Protein AF-0000000074525527 (afdb_homodimer)

Nearest PDB structures (foldseek):
  7egd-assembly1_m  TM=8.874E-01  e=1.072E-05  Homo sapiens
  7pfa-assembly1_g  TM=7.042E-01  e=4.459E-01  Homo sapiens
  3lel-assembly1_G  TM=6.561E-01  e=3.688E-01  Xenopus laevis
  7xvl-assembly1_X  TM=6.742E-01  e=7.882E-01  Homo sapiens
  3o62-assembly1_C  TM=6.305E-01  e=1.152E+00  Xenopus laevis

Organism: Naegleria gruberi (NCBI:txid5762)

Foldseek 3Di:
DPPPPPPCLVVQLVVCVVVPDDNDDDPVVSVVVVVVVVVVVVVLQVQLCVVDPVNHHDLVSSLVVCVPVVVVNVVSVVVVVVVVVVVVVD/DPPPPPPCLVVQLVVCVVVPDDNDDDPVVSVVVVVVVVVVVVVLQVQLCVVDPVNHHDLVSSLVVCVPVVVCNVVSVVVVVVVVVVVVVD

pLDDT: mean 79.52, std 17.51, range [26.83, 97.0]

Sequence (180 aa):
SGRKKTELAPHIRQMMYGFGDVRNPLPETVTLMEELVREYVHEIVSEALKISKKGRLNPEDLVFLIRHDSKKYLRVDELLRKYQEIKKARSGRKKTELAPHIRQMMYGFGDVRNPLPETVTLMEELVREYVHEIVSEALKISKKGRLNPEDLVFLIRHDSKKYLRVDELLRKYQEIKKAR

Secondary structure (DSSP, 8-state):
--------HHHHHHHHHHTT--SS--HHHHHHHHHHHHHHHHHHHHHHHHH-SSSS--HHHHHHHHTT-HHHHHHHHHHHHHHHHHHHH-/--------HHHHHHHHHHTT--SS--HHHHHHHHHHHHHHHHHHHHHHHHH-SSSS--HHHHHHHHTT-HHHHHHHHHHHHHHHHHHHH-

Radius of gyration: 16.92 Å; Cα contacts (8 Å, |Δi|>4): 176; chains: 2; bounding box: 40×50×32 Å

InterPro domains:
  IPR003195 Transcription initiation factor IID, subunit 13 [PF02269] (10-90)
  IPR003195 Transcription initiation factor IID, subunit 13 [PTHR11380] (3-90)
  IPR009072 Histone-fold [G3DSA:1.10.20.10] (9-51)
  IPR009072 Histone-fold [SSF47113] (11-50)

Solvent-accessible surface area (backbone atoms only — not comparable to full-atom values): 10273 Å² total; per-residue (Å²): 133,80,75,74,74,73,80,50,54,69,59,49,45,52,49,42,28,75,57,63,38,47,85,80,60,50,68,65,34,43,52,50,50,50,52,52,51,50,51,48,51,42,53,53,48,50,57,26,48,74,70,32,86,79,68,36,67,42,55,67,44,52,49,61,69,36,56,74,42,66,83,53,30,62,62,48,48,55,50,47,52,52,47,53,53,50,58,67,72,96,133,76,74,72,71,75,81,50,52,67,59,50,44,52,49,41,28,76,59,63,37,47,85,79,59,49,68,66,34,44,52,50,50,50,52,52,51,51,51,49,52,44,51,53,49,50,56,26,49,72,70,32,88,81,70,37,64,42,53,66,45,52,48,61,70,36,56,75,40,66,81,52,30,63,60,47,49,55,50,48,52,52,47,53,53,50,58,66,70,94

Structure (mmCIF, N/CA/C/O backbone):
data_AF-0000000074525527-model_v1
#
loop_
_entity.id
_entity.type
_entity.pdbx_description
1 polymer 'Transcription initiation factor TFIID subunit 13'
#
loop_
_atom_site.group_PDB
_atom_site.id
_atom_site.type_symbol
_atom_site.label_atom_id
_atom_site.label_alt_id
_atom_site.label_comp_id
_atom_site.label_asym_id
_atom_site.label_entity_id
_atom_site.label_seq_id
_atom_site.pdbx_PDB_ins_code
_atom_site.Cartn_x
_atom_site.Cartn_y
_atom_site.Cartn_z
_atom_site.occupancy
_atom_site.B_iso_or_equiv
_atom_site.auth_seq_id
_atom_site.auth_comp_id
_atom_site.auth_asym_id
_atom_site.auth_atom_id
_atom_site.pdbx_PDB_model_num
ATOM 1 N N . SER A 1 1 ? 21.672 -0.499 13.711 1 26.83 1 SER A N 1
ATOM 2 C CA . SER A 1 1 ? 20.359 -0.024 14.133 1 26.83 1 SER A CA 1
ATOM 3 C C . SER A 1 1 ? 19.25 -0.741 13.375 1 26.83 1 SER A C 1
ATOM 5 O O . SER A 1 1 ? 19.156 -0.658 12.148 1 26.83 1 SER A O 1
ATOM 7 N N . GLY A 1 2 ? 18.844 -2.033 13.758 1 31.16 2 GLY A N 1
ATOM 8 C CA . GLY A 1 2 ? 18.172 -3.115 13.055 1 31.16 2 GLY A CA 1
ATOM 9 C C . GLY A 1 2 ? 16.781 -2.752 12.594 1 31.16 2 GLY A C 1
ATOM 10 O O . GLY A 1 2 ? 15.93 -2.375 13.406 1 31.16 2 GLY A O 1
ATOM 11 N N . ARG A 1 3 ? 16.547 -2.154 11.484 1 40.53 3 ARG A N 1
ATOM 12 C CA . ARG A 1 3 ? 15.258 -1.698 10.992 1 40.53 3 ARG A CA 1
ATOM 13 C C . ARG A 1 3 ? 14.156 -2.68 11.367 1 40.53 3 ARG A C 1
ATOM 15 O O . ARG A 1 3 ? 14.242 -3.869 11.047 1 40.53 3 ARG A O 1
ATOM 22 N N . LYS A 1 4 ? 13.633 -2.586 12.523 1 45.28 4 LYS A N 1
ATOM 23 C CA . LYS A 1 4 ? 12.547 -3.439 12.984 1 45.28 4 LYS A CA 1
ATOM 24 C C . LYS A 1 4 ? 11.531 -3.691 11.875 1 45.28 4 LYS A C 1
ATOM 26 O O . LYS A 1 4 ? 10.953 -2.748 11.336 1 45.28 4 LYS A O 1
ATOM 31 N N . LYS A 1 5 ? 11.844 -4.762 11.141 1 53.22 5 LYS A N 1
ATOM 32 C CA . LYS A 1 5 ? 11.023 -5.164 10 1 53.22 5 LYS A CA 1
ATOM 33 C C . LYS A 1 5 ? 9.547 -5.207 10.375 1 53.22 5 LYS A C 1
ATOM 35 O O . LYS A 1 5 ? 9.156 -5.906 11.312 1 53.22 5 LYS A O 1
ATOM 40 N N . THR A 1 6 ? 8.844 -4.012 10.406 1 56.16 6 THR A N 1
ATOM 41 C CA . THR A 1 6 ? 7.406 -4.012 10.648 1 56.16 6 THR A CA 1
ATOM 42 C C . THR A 1 6 ? 6.75 -5.238 10.023 1 56.16 6 THR A C 1
ATOM 44 O O . THR A 1 6 ? 6.984 -5.543 8.852 1 56.16 6 THR A O 1
ATOM 47 N N . GLU A 1 7 ? 6.324 -6.164 10.844 1 76.31 7 GLU A N 1
ATOM 48 C CA . GLU A 1 7 ? 5.652 -7.395 10.438 1 76.31 7 GLU A CA 1
ATOM 49 C C . GLU A 1 7 ? 4.332 -7.094 9.734 1 76.31 7 GLU A C 1
ATOM 51 O O . GLU A 1 7 ? 3.27 -7.125 10.367 1 76.31 7 GLU A O 1
ATOM 56 N N . LEU A 1 8 ? 4.352 -6.59 8.531 1 88.19 8 LEU A N 1
ATOM 57 C CA . LEU A 1 8 ? 3.184 -6.25 7.723 1 88.19 8 LEU A CA 1
ATOM 58 C C . LEU A 1 8 ? 2.607 -7.488 7.051 1 88.19 8 LEU A C 1
ATOM 60 O O . LEU A 1 8 ? 1.43 -7.512 6.684 1 88.19 8 LEU A O 1
ATOM 64 N N . ALA A 1 9 ? 3.348 -8.547 7.125 1 91.25 9 ALA A N 1
ATOM 65 C CA . ALA A 1 9 ? 3.031 -9.727 6.32 1 91.25 9 ALA A CA 1
ATOM 66 C C . ALA A 1 9 ? 1.689 -10.328 6.73 1 91.25 9 ALA A C 1
ATOM 68 O O . ALA A 1 9 ? 0.848 -10.625 5.883 1 91.25 9 ALA A O 1
ATOM 69 N N . PRO A 1 10 ? 1.438 -10.422 8.07 1 92.5 10 PRO A N 1
ATOM 70 C CA . PRO A 1 10 ? 0.151 -11.008 8.453 1 92.5 10 PRO A CA 1
ATOM 71 C C . PRO A 1 10 ? -1.037 -10.156 8.008 1 92.5 10 PRO A C 1
ATOM 73 O O . PRO A 1 10 ? -2.078 -10.695 7.625 1 92.5 10 PRO A O 1
ATOM 76 N N . HIS A 1 11 ? -0.863 -8.906 8.078 1 92.5 11 HIS A N 1
ATOM 77 C CA . HIS A 1 11 ? -1.931 -7.992 7.691 1 92.5 11 HIS A CA 1
ATOM 78 C C . HIS A 1 11 ? -2.115 -7.965 6.176 1 92.5 11 HIS A C 1
ATOM 80 O O . HIS A 1 11 ? -3.242 -7.883 5.688 1 92.5 11 HIS A O 1
ATOM 86 N N . ILE A 1 12 ? -1.039 -8.125 5.496 1 94.56 12 ILE A N 1
ATOM 87 C CA . ILE A 1 12 ? -1.076 -8.148 4.039 1 94.56 12 ILE A CA 1
ATOM 88 C C . ILE A 1 12 ? -1.762 -9.43 3.562 1 94.56 12 ILE A C 1
ATOM 90 O O . ILE A 1 12 ? -2.613 -9.391 2.67 1 94.56 12 ILE A O 1
ATOM 94 N N . ARG A 1 13 ? -1.437 -10.508 4.195 1 95.12 13 ARG A N 1
ATOM 95 C CA . ARG A 1 13 ? -2.068 -11.781 3.867 1 95.12 13 ARG A CA 1
ATOM 96 C C . ARG A 1 13 ? -3.58 -11.703 4.035 1 95.12 13 ARG A C 1
ATOM 98 O O . ARG A 1 13 ? -4.332 -12.164 3.174 1 95.12 13 ARG A O 1
ATOM 105 N N . GLN A 1 14 ? -3.957 -11.148 5.172 1 94.94 14 GLN A N 1
ATOM 106 C CA . GLN A 1 14 ? -5.383 -11.016 5.461 1 94.94 14 GLN A CA 1
ATOM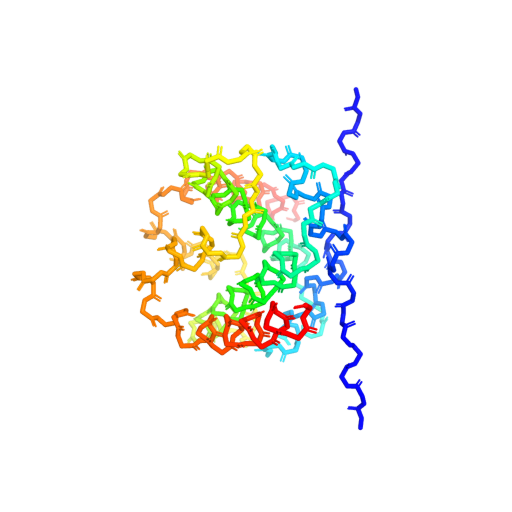 107 C C . GLN A 1 14 ? -6.07 -10.125 4.426 1 94.94 14 GLN A C 1
ATOM 109 O O . GLN A 1 14 ? -7.176 -10.43 3.979 1 94.94 14 GLN A O 1
ATOM 114 N N . MET A 1 15 ? -5.453 -9.125 4.082 1 94.38 15 MET A N 1
ATOM 115 C CA . MET A 1 15 ? -6.012 -8.203 3.094 1 94.38 15 MET A CA 1
ATOM 116 C C . MET A 1 15 ? -6.137 -8.883 1.73 1 94.38 15 MET A C 1
ATOM 118 O O . MET A 1 15 ? -7.168 -8.766 1.071 1 94.38 15 MET A O 1
ATOM 122 N N . MET A 1 16 ? -5.105 -9.562 1.345 1 96.5 16 MET A N 1
ATOM 123 C CA . MET A 1 16 ? -5.141 -10.273 0.071 1 96.5 16 MET A CA 1
ATOM 124 C C . MET A 1 16 ? -6.305 -11.258 0.029 1 96.5 16 MET A C 1
ATOM 126 O O . MET A 1 16 ? -7.051 -11.297 -0.952 1 96.5 16 MET A O 1
ATOM 130 N N . TYR A 1 17 ? -6.449 -11.977 1.095 1 97 17 TYR A N 1
ATOM 131 C CA . TYR A 1 17 ? -7.555 -12.922 1.191 1 97 17 TYR A CA 1
ATOM 132 C C . TYR A 1 17 ? -8.898 -12.211 1.079 1 97 17 TYR A C 1
ATOM 134 O O . TYR A 1 17 ? -9.789 -12.664 0.365 1 97 17 TYR A O 1
ATOM 142 N N . GLY A 1 18 ? -9.016 -11.172 1.761 1 95.88 18 GLY A N 1
ATOM 143 C CA . GLY A 1 18 ? -10.234 -10.375 1.729 1 95.88 18 GLY A CA 1
ATOM 144 C C . GLY A 1 18 ? -10.578 -9.859 0.343 1 95.88 18 GLY A C 1
ATOM 145 O O . GLY A 1 18 ? -11.75 -9.641 0.025 1 95.88 18 GLY A O 1
ATOM 146 N N . PHE A 1 19 ? -9.57 -9.75 -0.448 1 95.62 19 PHE A N 1
ATOM 147 C CA . PHE A 1 19 ? -9.781 -9.188 -1.773 1 95.62 19 PHE A CA 1
ATOM 148 C C . PHE A 1 19 ? -9.844 -10.281 -2.83 1 95.62 19 PHE A C 1
ATOM 150 O O . PHE A 1 19 ? -9.906 -9.992 -4.027 1 95.62 19 PHE A O 1
ATOM 157 N N . GLY A 1 20 ? -9.773 -11.523 -2.379 1 96.5 20 GLY A N 1
ATOM 158 C CA . GLY A 1 20 ? -10.117 -12.586 -3.307 1 96.5 20 GLY A CA 1
ATOM 159 C C . GLY A 1 20 ? -9.016 -13.617 -3.463 1 96.5 20 GLY A C 1
ATOM 160 O O . GLY A 1 20 ? -9.188 -14.617 -4.168 1 96.5 20 GLY A O 1
ATOM 161 N N . ASP A 1 21 ? -7.828 -13.359 -2.869 1 96.62 21 ASP A N 1
ATOM 162 C CA . ASP A 1 21 ? -6.781 -14.375 -2.916 1 96.62 21 ASP A CA 1
ATOM 163 C C . ASP A 1 21 ? -7.117 -15.555 -2.012 1 96.62 21 ASP A C 1
ATOM 165 O O . ASP A 1 21 ? -8.109 -15.523 -1.284 1 96.62 21 ASP A O 1
ATOM 169 N N . VAL A 1 22 ? -6.289 -16.578 -2.162 1 96.88 22 VAL A N 1
ATOM 170 C CA . VAL A 1 22 ? -6.488 -17.766 -1.336 1 96.88 22 VAL A CA 1
ATOM 171 C C . VAL A 1 22 ? -6.094 -17.469 0.107 1 96.88 22 VAL A C 1
ATOM 173 O O . VAL A 1 22 ? -5.344 -16.516 0.368 1 96.88 22 VAL A O 1
ATOM 176 N N . ARG A 1 23 ? -6.562 -18.203 0.958 1 95.12 23 ARG A N 1
ATOM 177 C CA . ARG A 1 23 ? -6.332 -18.031 2.387 1 95.12 23 ARG A CA 1
ATOM 178 C C . ARG A 1 23 ? -4.848 -18.156 2.725 1 95.12 23 ARG A C 1
ATOM 180 O O . ARG A 1 23 ? -4.332 -17.438 3.58 1 95.12 23 ARG A O 1
ATOM 187 N N . ASN A 1 24 ? -4.203 -19.156 2.098 1 94.69 24 ASN A N 1
ATOM 188 C CA . ASN A 1 24 ? -2.787 -19.422 2.33 1 94.69 24 ASN A CA 1
ATOM 189 C C . ASN A 1 24 ? -1.957 -19.156 1.076 1 94.69 24 ASN A C 1
ATOM 191 O O . ASN A 1 24 ? -1.487 -20.094 0.431 1 94.69 24 ASN A O 1
ATOM 195 N N . PRO A 1 25 ? -1.753 -17.859 0.838 1 95.69 25 PRO A N 1
ATOM 196 C CA . PRO A 1 25 ? -0.995 -17.516 -0.365 1 95.69 25 PRO A CA 1
ATOM 197 C C . PRO A 1 25 ? 0.471 -17.938 -0.282 1 95.69 25 PRO A C 1
ATOM 199 O O . PRO A 1 25 ? 0.962 -18.266 0.801 1 95.69 25 PRO A O 1
ATOM 202 N N . LEU A 1 26 ? 1.144 -17.938 -1.411 1 91.69 26 LEU A N 1
ATOM 203 C CA . LEU A 1 26 ? 2.58 -18.203 -1.441 1 91.69 26 LEU A CA 1
ATOM 204 C C . LEU A 1 26 ? 3.336 -17.156 -0.623 1 91.69 26 LEU A C 1
ATOM 206 O O . LEU A 1 26 ? 3.078 -15.961 -0.745 1 91.69 26 LEU A O 1
ATOM 210 N N . PRO A 1 27 ? 4.227 -17.672 0.25 1 91.06 27 PRO A N 1
ATOM 211 C CA . PRO A 1 27 ? 5 -16.734 1.056 1 91.06 27 PRO A CA 1
ATOM 212 C C . PRO A 1 27 ? 5.75 -15.711 0.205 1 91.06 27 PRO A C 1
ATOM 214 O O . PRO A 1 27 ? 5.859 -14.539 0.589 1 91.06 27 PRO A O 1
ATOM 217 N N . GLU A 1 28 ? 6.199 -16.141 -0.887 1 88.31 28 GLU A N 1
ATOM 218 C CA . GLU A 1 28 ? 6.938 -15.242 -1.776 1 88.31 28 GLU A CA 1
ATOM 219 C C . GLU A 1 28 ? 6.031 -14.148 -2.33 1 88.31 28 GLU A C 1
ATOM 221 O O . GLU A 1 28 ? 6.473 -13.008 -2.514 1 88.31 28 GLU A O 1
ATOM 226 N N . THR A 1 29 ? 4.77 -14.469 -2.605 1 91.44 29 THR A N 1
ATOM 227 C CA . THR A 1 29 ? 3.811 -13.492 -3.113 1 91.44 29 THR A CA 1
ATOM 228 C C . THR A 1 29 ? 3.479 -12.453 -2.049 1 91.44 29 THR A C 1
ATOM 230 O O . THR A 1 29 ? 3.393 -11.258 -2.344 1 91.44 29 THR A O 1
ATOM 233 N N . VAL A 1 30 ? 3.414 -12.914 -0.81 1 93.38 30 VAL A N 1
ATOM 234 C CA . VAL A 1 30 ? 3.123 -12.016 0.303 1 93.38 30 VAL A CA 1
ATOM 235 C C . VAL A 1 30 ? 4.293 -11.055 0.514 1 93.38 30 VAL A C 1
ATOM 237 O O . VAL A 1 30 ? 4.09 -9.852 0.717 1 93.38 30 VAL A O 1
ATOM 240 N N . THR A 1 31 ? 5.469 -11.617 0.443 1 89.81 31 THR A N 1
ATOM 241 C CA . THR A 1 31 ? 6.676 -10.812 0.604 1 89.81 31 THR A CA 1
ATOM 242 C C . THR A 1 31 ? 6.762 -9.75 -0.483 1 89.81 31 THR A C 1
ATOM 244 O O . THR A 1 31 ? 7.074 -8.586 -0.198 1 89.81 31 THR A O 1
ATOM 247 N N . LEU A 1 32 ? 6.445 -10.109 -1.654 1 89.44 32 LEU A N 1
ATOM 248 C CA . LEU A 1 32 ? 6.469 -9.164 -2.762 1 89.44 32 LEU A CA 1
ATOM 249 C C . LEU A 1 32 ? 5.406 -8.086 -2.576 1 89.44 32 LEU A C 1
ATOM 251 O O . LEU A 1 32 ? 5.672 -6.898 -2.805 1 89.44 32 LEU A O 1
ATOM 255 N N . MET A 1 33 ? 4.262 -8.516 -2.172 1 92 33 MET A N 1
ATOM 256 C CA . MET A 1 33 ? 3.188 -7.555 -1.924 1 92 33 MET A CA 1
ATOM 257 C C . MET A 1 33 ? 3.58 -6.566 -0.831 1 92 33 MET A C 1
ATOM 259 O O . MET A 1 33 ? 3.295 -5.371 -0.935 1 92 33 MET A O 1
ATOM 263 N N . GLU A 1 34 ? 4.215 -7.078 0.198 1 90.81 34 GLU A N 1
ATOM 264 C CA . GLU A 1 34 ? 4.691 -6.207 1.269 1 90.81 34 GLU A CA 1
ATOM 265 C C . GLU A 1 34 ? 5.664 -5.156 0.735 1 90.81 34 GLU A C 1
ATOM 267 O O . GLU A 1 34 ? 5.594 -3.986 1.119 1 90.81 34 GLU A O 1
ATOM 272 N N . GLU A 1 35 ? 6.547 -5.539 -0.097 1 88.69 35 GLU A N 1
ATOM 273 C CA . GLU A 1 35 ? 7.516 -4.621 -0.692 1 88.69 35 GLU A CA 1
ATOM 274 C C . GLU A 1 35 ? 6.824 -3.578 -1.562 1 88.69 35 GLU A C 1
ATOM 276 O O . GLU A 1 35 ? 7.203 -2.404 -1.555 1 88.69 35 GLU A O 1
ATOM 281 N N . LEU A 1 36 ? 5.859 -3.996 -2.305 1 89.69 36 LEU A N 1
ATOM 282 C CA . LEU A 1 36 ? 5.102 -3.074 -3.143 1 89.69 36 LEU A CA 1
ATOM 283 C C . LEU A 1 36 ? 4.387 -2.029 -2.291 1 89.69 36 LEU A C 1
ATOM 285 O O . LEU A 1 36 ? 4.387 -0.843 -2.627 1 89.69 36 LEU A O 1
ATOM 289 N N . VAL A 1 37 ? 3.83 -2.479 -1.181 1 92.19 37 VAL A N 1
ATOM 290 C CA . VAL A 1 37 ? 3.135 -1.574 -0.269 1 92.19 37 VAL A CA 1
ATOM 291 C C . VAL A 1 37 ? 4.125 -0.565 0.311 1 92.19 37 VAL A C 1
ATOM 293 O O . VAL A 1 37 ? 3.832 0.632 0.374 1 92.19 37 VAL A O 1
ATOM 296 N N . ARG A 1 38 ? 5.238 -1.047 0.692 1 91.31 38 ARG A N 1
ATOM 297 C CA . ARG A 1 38 ? 6.27 -0.175 1.249 1 91.31 38 ARG A CA 1
ATOM 298 C C . ARG A 1 38 ? 6.699 0.881 0.236 1 91.31 38 ARG A C 1
ATOM 300 O O . ARG A 1 38 ? 6.816 2.061 0.574 1 91.31 38 ARG A O 1
ATOM 307 N N . GLU A 1 39 ? 6.969 0.492 -0.91 1 88.44 39 GLU A N 1
ATOM 308 C CA . GLU A 1 39 ? 7.371 1.415 -1.966 1 88.44 39 GLU A CA 1
ATOM 309 C C . GLU A 1 39 ? 6.277 2.439 -2.254 1 88.44 39 GLU A C 1
ATOM 311 O O . GLU A 1 39 ? 6.562 3.619 -2.467 1 88.44 39 GLU A O 1
ATOM 316 N N . TYR A 1 40 ? 5.141 1.947 -2.271 1 88.12 40 TYR A N 1
ATOM 317 C CA . TYR A 1 40 ? 3.998 2.822 -2.504 1 88.12 40 TYR A CA 1
ATOM 318 C C . TYR A 1 40 ? 3.91 3.902 -1.434 1 88.12 40 TYR A C 1
ATOM 320 O O . TYR A 1 40 ? 3.781 5.09 -1.748 1 88.12 40 TYR A O 1
ATOM 328 N N . VAL A 1 41 ? 3.961 3.492 -0.162 1 92.88 41 VAL A N 1
ATOM 329 C CA . VAL A 1 41 ? 3.895 4.445 0.942 1 92.88 41 VAL A CA 1
ATOM 330 C C . VAL A 1 41 ? 5.07 5.414 0.86 1 92.88 41 VAL A C 1
ATOM 332 O O . VAL A 1 41 ? 4.906 6.617 1.063 1 92.88 41 VAL A O 1
ATOM 335 N N . HIS A 1 42 ? 6.184 4.895 0.54 1 92.56 42 HIS A N 1
ATOM 336 C CA . HIS A 1 42 ? 7.363 5.738 0.407 1 92.56 42 HIS A CA 1
ATOM 337 C C . HIS A 1 42 ? 7.16 6.805 -0.666 1 92.56 42 HIS A C 1
ATOM 339 O O . HIS A 1 42 ? 7.461 7.98 -0.445 1 92.56 42 HIS A O 1
ATOM 345 N N . GLU A 1 43 ? 6.688 6.383 -1.734 1 89.69 43 GLU A N 1
ATOM 346 C CA . GLU A 1 43 ? 6.473 7.309 -2.84 1 89.69 43 GLU A CA 1
ATOM 347 C C . GLU A 1 43 ? 5.504 8.422 -2.447 1 89.69 43 GLU A C 1
ATOM 349 O O . GLU A 1 43 ? 5.758 9.594 -2.709 1 89.69 43 GLU A O 1
ATOM 354 N N . ILE A 1 44 ? 4.406 8.047 -1.811 1 91.06 44 ILE A N 1
ATOM 355 C CA . ILE A 1 44 ? 3.391 9.023 -1.423 1 91.06 44 ILE A CA 1
ATOM 356 C C . ILE A 1 44 ? 3.971 9.984 -0.391 1 91.06 44 ILE A C 1
ATOM 358 O O . ILE A 1 44 ? 3.838 11.203 -0.528 1 91.06 44 ILE A O 1
ATOM 362 N N . VAL A 1 45 ? 4.672 9.453 0.629 1 94 45 VAL A N 1
ATOM 363 C CA . VAL A 1 45 ? 5.223 10.266 1.704 1 94 45 VAL A CA 1
ATOM 364 C C . VAL A 1 45 ? 6.27 11.227 1.139 1 94 45 VAL A C 1
ATOM 366 O O . VAL A 1 45 ? 6.238 12.43 1.426 1 94 45 VAL A O 1
ATOM 369 N N . SER A 1 46 ? 7.156 10.711 0.325 1 93 46 SER A N 1
ATOM 370 C CA . SER A 1 46 ? 8.227 11.516 -0.249 1 93 46 SER A CA 1
ATOM 371 C C . SER A 1 46 ? 7.668 12.656 -1.098 1 93 46 SER A C 1
ATOM 373 O O . SER A 1 46 ? 8.094 13.805 -0.961 1 93 46 SER A O 1
ATOM 375 N N . GLU A 1 47 ? 6.66 12.383 -1.884 1 91.31 47 GLU A N 1
ATOM 376 C CA . GLU A 1 47 ? 6.062 13.398 -2.748 1 91.31 47 GLU A CA 1
ATOM 377 C C . GLU A 1 47 ? 5.266 14.414 -1.938 1 91.31 47 GLU A C 1
ATOM 379 O O . GLU A 1 47 ? 5.281 15.609 -2.244 1 91.31 47 GLU A O 1
ATOM 384 N N . ALA A 1 48 ? 4.578 13.914 -0.937 1 92.94 48 ALA A N 1
ATOM 385 C CA . ALA A 1 48 ? 3.779 14.805 -0.099 1 92.94 48 ALA A CA 1
ATOM 386 C C . ALA A 1 48 ? 4.668 15.766 0.686 1 92.94 48 ALA A C 1
ATOM 388 O O . ALA A 1 48 ? 4.328 16.938 0.856 1 92.94 48 ALA A O 1
ATOM 389 N N . LEU A 1 49 ? 5.812 15.312 1.14 1 94.38 49 LEU A N 1
ATOM 390 C CA . LEU A 1 49 ? 6.723 16.141 1.932 1 94.38 49 LEU A CA 1
ATOM 391 C C . LEU A 1 49 ? 7.359 17.219 1.073 1 94.38 49 LEU A C 1
ATOM 393 O O . LEU A 1 49 ? 7.715 18.297 1.578 1 94.38 49 LEU A O 1
ATOM 397 N N . LYS A 1 50 ? 7.48 16.984 -0.203 1 93.62 50 LYS A N 1
ATOM 398 C CA . LYS A 1 50 ? 8.016 17.984 -1.12 1 93.62 50 LYS A CA 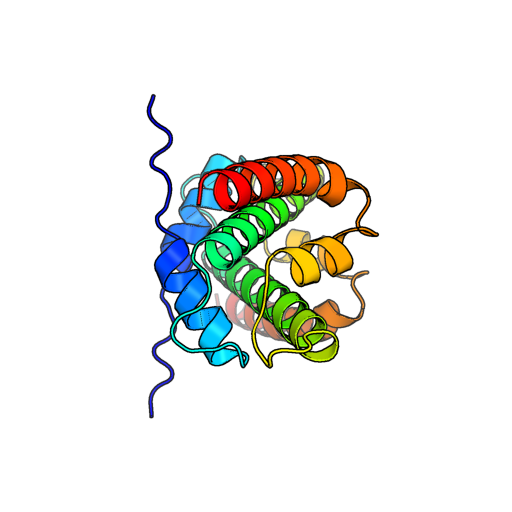1
ATOM 399 C C . LYS A 1 50 ? 7.09 19.188 -1.226 1 93.62 50 LYS A C 1
ATOM 401 O O . LYS A 1 50 ? 7.547 20.312 -1.45 1 93.62 50 LYS A O 1
ATOM 406 N N . ILE A 1 51 ? 5.84 18.953 -1.049 1 89.25 51 ILE A N 1
ATOM 407 C CA . ILE A 1 51 ? 4.875 20.016 -1.282 1 89.25 51 ILE A CA 1
ATOM 408 C C . ILE A 1 51 ? 4.406 20.594 0.053 1 89.25 51 ILE A C 1
ATOM 410 O O . ILE A 1 51 ? 3.793 21.656 0.096 1 89.25 51 ILE A O 1
ATOM 414 N N . SER A 1 52 ? 4.641 19.812 1.137 1 90.5 52 SER A N 1
ATOM 415 C CA . SER A 1 52 ? 4.164 20.234 2.449 1 90.5 52 SER A CA 1
ATOM 416 C C . SER A 1 52 ? 4.848 21.531 2.898 1 90.5 52 SER A C 1
ATOM 418 O O . SER A 1 52 ? 6.074 21.641 2.83 1 90.5 52 SER A O 1
ATOM 420 N N . LYS A 1 53 ? 4.098 22.516 3.379 1 87 53 LYS A N 1
ATOM 421 C CA . LYS A 1 53 ? 4.617 23.781 3.859 1 87 53 LYS A CA 1
ATOM 422 C C . LYS A 1 53 ? 5.008 23.703 5.332 1 87 53 LYS A C 1
ATOM 424 O O . LYS A 1 53 ? 5.867 24.453 5.797 1 87 53 LYS A O 1
ATOM 429 N N . LYS A 1 54 ? 4.504 22.797 6.086 1 88 54 LYS A N 1
ATOM 430 C CA . LYS A 1 54 ? 4.672 22.719 7.535 1 88 54 LYS A CA 1
ATOM 431 C C . LYS A 1 54 ? 5.707 21.656 7.906 1 88 54 LYS A C 1
ATOM 433 O O . LYS A 1 54 ? 5.957 21.422 9.086 1 88 54 LYS A O 1
ATOM 438 N N . GLY A 1 55 ? 6.285 20.953 6.953 1 89.06 55 GLY A N 1
ATOM 439 C CA . GLY A 1 55 ? 7.281 19.922 7.223 1 89.06 55 GLY A CA 1
ATOM 440 C C . GLY A 1 55 ? 6.68 18.609 7.672 1 89.06 55 GLY A C 1
ATOM 441 O O . GLY A 1 55 ? 7.383 17.75 8.211 1 89.06 55 GLY A O 1
ATOM 442 N N . ARG A 1 56 ? 5.328 18.609 7.637 1 93.38 56 ARG A N 1
ATOM 443 C CA . ARG A 1 56 ? 4.617 17.359 7.906 1 93.38 56 ARG A CA 1
ATOM 444 C C . ARG A 1 56 ? 3.5 17.141 6.895 1 93.38 56 ARG A C 1
ATOM 446 O O . ARG A 1 56 ? 3.029 18.094 6.262 1 93.38 56 ARG A O 1
ATOM 453 N N . LEU A 1 57 ? 3.092 15.867 6.902 1 93.19 57 LEU A N 1
ATOM 454 C CA . LEU A 1 57 ? 2.029 15.539 5.957 1 93.19 57 LEU A CA 1
ATOM 455 C C . LEU A 1 57 ? 0.677 16.016 6.473 1 93.19 57 LEU A C 1
ATOM 457 O O . LEU A 1 57 ? 0.429 16.016 7.68 1 93.19 57 LEU A O 1
ATOM 461 N N . ASN A 1 58 ? -0.054 16.484 5.543 1 89.5 58 ASN A N 1
ATOM 462 C CA . ASN A 1 58 ? -1.444 16.797 5.855 1 89.5 58 ASN A CA 1
ATOM 463 C C . ASN A 1 58 ? -2.396 16.219 4.812 1 89.5 58 ASN A C 1
ATOM 465 O O . ASN A 1 58 ? -1.977 15.859 3.711 1 89.5 58 ASN A O 1
ATOM 469 N N . PRO A 1 59 ? -3.623 16 5.199 1 87.56 59 PRO A N 1
ATOM 470 C CA . PRO A 1 59 ? -4.598 15.375 4.305 1 87.56 59 PRO A CA 1
ATOM 471 C C . PRO A 1 59 ? -4.715 16.094 2.961 1 87.56 59 PRO A C 1
ATOM 473 O O . PRO A 1 59 ? -4.875 15.438 1.923 1 87.56 59 PRO A O 1
ATOM 476 N N . GLU A 1 60 ? -4.598 17.406 3.016 1 84.19 60 GLU A N 1
ATOM 477 C CA . GLU A 1 60 ? -4.73 18.156 1.775 1 84.19 60 GLU A CA 1
ATOM 478 C C . GLU A 1 60 ? -3.611 17.812 0.795 1 84.19 60 GLU A C 1
ATOM 480 O O . GLU A 1 60 ? -3.844 17.734 -0.412 1 84.19 60 GLU A O 1
ATOM 485 N N . ASP A 1 61 ? -2.379 17.688 1.307 1 87.38 61 ASP A N 1
ATOM 486 C CA . ASP A 1 61 ? -1.245 17.297 0.473 1 87.38 61 ASP A CA 1
ATOM 487 C C . ASP A 1 61 ? -1.484 15.938 -0.182 1 87.38 61 ASP A C 1
ATOM 489 O O . ASP A 1 61 ? -1.189 15.75 -1.364 1 87.38 61 ASP A O 1
ATOM 493 N N . LEU A 1 62 ? -2.02 14.984 0.6 1 88.25 62 LEU A N 1
ATOM 494 C CA . LEU A 1 62 ? -2.275 13.633 0.109 1 88.25 62 LEU A CA 1
ATOM 495 C C . LEU A 1 62 ? -3.332 13.648 -0.99 1 88.25 62 LEU A C 1
ATOM 497 O O . LEU A 1 62 ? -3.178 12.977 -2.014 1 88.25 62 LEU A O 1
ATOM 501 N N . VAL A 1 63 ? -4.27 14.406 -0.799 1 83.25 63 VAL A N 1
ATOM 502 C CA . VAL A 1 63 ? -5.352 14.516 -1.771 1 83.25 63 VAL A CA 1
ATOM 503 C C . VAL A 1 63 ? -4.816 15.094 -3.08 1 83.25 63 VAL A C 1
ATOM 505 O O . VAL A 1 63 ? -5.156 14.609 -4.164 1 83.25 63 VAL A O 1
ATOM 508 N N . PHE A 1 64 ? -4.051 16.094 -2.916 1 83.5 64 PHE A N 1
ATOM 509 C CA . PHE A 1 64 ? -3.443 16.719 -4.082 1 83.5 64 PHE A CA 1
ATOM 510 C C . PHE A 1 64 ? -2.637 15.703 -4.887 1 83.5 64 PHE A C 1
ATOM 512 O O . PHE A 1 64 ? -2.709 15.68 -6.117 1 83.5 64 PHE A O 1
ATOM 519 N N . LEU A 1 65 ? -1.938 14.867 -4.27 1 83.56 65 LEU A N 1
ATOM 520 C CA . LEU A 1 65 ? -1.047 13.914 -4.918 1 83.56 65 LEU A CA 1
ATOM 521 C C . LEU A 1 65 ? -1.842 12.852 -5.672 1 83.56 65 LEU A C 1
ATOM 523 O O . LEU A 1 65 ? -1.38 12.328 -6.691 1 83.56 65 LEU A O 1
ATOM 527 N N . ILE A 1 66 ? -3.008 12.508 -5.211 1 81.38 66 ILE A N 1
ATOM 528 C CA . ILE A 1 66 ? -3.711 11.367 -5.793 1 81.38 66 ILE A CA 1
ATOM 529 C C . ILE A 1 66 ? -4.805 11.867 -6.734 1 81.38 66 ILE A C 1
ATOM 531 O O . ILE A 1 66 ? -5.562 11.07 -7.293 1 81.38 66 ILE A O 1
ATOM 535 N N . ARG A 1 67 ? -4.879 13.141 -6.902 1 72.69 67 ARG A N 1
ATOM 536 C CA . ARG A 1 67 ? -5.914 13.781 -7.703 1 72.69 67 ARG A CA 1
ATOM 537 C C . ARG A 1 67 ? -5.852 13.32 -9.156 1 72.69 67 ARG A C 1
ATOM 539 O O . ARG A 1 67 ? -6.859 13.336 -9.859 1 72.69 67 ARG A O 1
ATOM 546 N N . HIS A 1 68 ? -4.672 12.977 -9.461 1 64.5 68 HIS A N 1
ATOM 547 C CA . HIS A 1 68 ? -4.555 12.594 -10.859 1 64.5 68 HIS A CA 1
ATOM 548 C C . HIS A 1 68 ? -4.672 11.086 -11.039 1 64.5 68 HIS A C 1
ATOM 550 O O . HIS A 1 68 ? -4.703 10.586 -12.164 1 64.5 68 HIS A O 1
ATOM 556 N N . ASP A 1 69 ? -4.586 10.445 -9.93 1 61.16 69 ASP A N 1
ATOM 557 C CA . ASP A 1 69 ? -4.906 9.023 -10.039 1 61.16 69 ASP A CA 1
ATOM 558 C C . ASP A 1 69 ? -6.414 8.805 -10.086 1 61.16 69 ASP A C 1
ATOM 560 O O . ASP A 1 69 ? -7.09 8.906 -9.055 1 61.16 69 ASP A O 1
ATOM 564 N N . SER A 1 70 ? -7.008 8.93 -11.219 1 54.5 70 SER A N 1
ATOM 565 C CA . SER A 1 70 ? -8.445 8.945 -11.492 1 54.5 70 SER A CA 1
ATOM 566 C C . SER A 1 70 ? -9.18 7.934 -10.625 1 54.5 70 SER A C 1
ATOM 568 O O . SER A 1 70 ? -10.242 8.234 -10.07 1 54.5 70 SER A O 1
ATOM 570 N N . LYS A 1 71 ? -8.75 6.691 -10.539 1 53.19 71 LYS A N 1
ATOM 571 C CA . LYS A 1 71 ? -9.523 5.688 -9.82 1 53.19 71 LYS A CA 1
ATOM 572 C C . LYS A 1 71 ? -9.438 5.91 -8.312 1 53.19 71 LYS A C 1
ATOM 574 O O . LYS A 1 71 ? -10.422 5.715 -7.594 1 53.19 71 LYS A O 1
ATOM 579 N N . LYS A 1 72 ? -8.445 6.484 -7.918 1 57.34 72 LYS A N 1
ATOM 580 C CA . LYS A 1 72 ? -8.172 6.68 -6.496 1 57.34 72 LYS A CA 1
ATOM 581 C C . LYS A 1 72 ? -8.891 7.918 -5.965 1 57.34 72 LYS A C 1
ATOM 583 O O . LYS A 1 72 ? -9.289 7.961 -4.801 1 57.34 72 LYS A O 1
ATOM 588 N N . TYR A 1 73 ? -9.32 8.742 -6.895 1 56.94 73 TYR A N 1
ATOM 589 C CA . TYR A 1 73 ? -9.836 10.055 -6.52 1 56.94 73 TYR A CA 1
ATOM 590 C C . TYR A 1 73 ? -11.211 9.93 -5.871 1 56.94 73 TYR A C 1
ATOM 592 O O . TYR A 1 73 ? -11.508 10.617 -4.895 1 56.94 73 TYR A O 1
ATOM 600 N N . LEU A 1 74 ? -11.969 9.047 -6.371 1 56.94 74 LEU A N 1
ATOM 601 C CA . LEU A 1 74 ? -13.312 9.016 -5.805 1 56.94 74 LEU A CA 1
ATOM 602 C C . LEU A 1 74 ? -13.266 8.633 -4.328 1 56.94 74 LEU A C 1
ATOM 604 O O . LEU A 1 74 ? -13.969 9.227 -3.506 1 56.94 74 LEU A O 1
ATOM 608 N N . ARG A 1 75 ? -12.484 7.695 -4.023 1 55.31 75 ARG A N 1
ATOM 609 C CA . ARG A 1 75 ? -12.43 7.219 -2.645 1 55.31 75 ARG A CA 1
ATOM 610 C C . ARG A 1 75 ? -11.758 8.242 -1.738 1 55.31 75 ARG A C 1
ATOM 612 O O . ARG A 1 75 ? -12.203 8.477 -0.611 1 55.31 75 ARG A O 1
ATOM 619 N N . VAL A 1 76 ? -10.875 8.883 -2.209 1 57.81 76 VAL A N 1
ATOM 620 C CA . VAL A 1 76 ? -10.141 9.883 -1.436 1 57.81 76 VAL A CA 1
ATOM 621 C C . VAL A 1 76 ? -11.039 11.094 -1.18 1 57.81 76 VAL A C 1
ATOM 623 O O . VAL A 1 76 ? -11.008 11.672 -0.093 1 57.81 76 VAL A O 1
ATOM 626 N N . ASP A 1 77 ? -11.844 11.359 -2.193 1 62.09 77 ASP A N 1
ATOM 627 C CA . ASP A 1 77 ? -12.789 12.461 -2.01 1 62.09 77 ASP A CA 1
ATOM 628 C C . ASP A 1 77 ? -13.68 12.219 -0.793 1 62.09 77 ASP A C 1
ATOM 630 O O . ASP A 1 77 ? -13.922 13.133 -0.004 1 62.09 77 ASP A O 1
ATOM 634 N N . GLU A 1 78 ? -14.117 11.031 -0.712 1 63.12 78 GLU A N 1
ATOM 635 C CA . GLU A 1 78 ? -14.969 10.68 0.424 1 63.12 78 GLU A CA 1
ATOM 636 C C . GLU A 1 78 ? -14.227 10.867 1.744 1 63.12 78 GLU A C 1
ATOM 638 O O . GLU A 1 78 ? -14.797 11.375 2.715 1 63.12 78 GLU A O 1
ATOM 643 N N . LEU A 1 79 ? -13.062 10.5 1.736 1 60.75 79 LEU A N 1
ATOM 644 C CA . LEU A 1 79 ? -12.25 10.609 2.941 1 60.75 79 LEU A CA 1
ATOM 645 C C . LEU A 1 79 ? -11.992 12.078 3.289 1 60.75 79 LEU A C 1
ATOM 647 O O . LEU A 1 79 ? -12.047 12.453 4.461 1 60.75 79 LEU A O 1
ATOM 651 N N . LEU A 1 80 ? -11.711 12.812 2.264 1 63.56 80 LEU A N 1
ATOM 652 C CA . LEU A 1 80 ? -11.477 14.242 2.457 1 63.56 80 LEU A CA 1
ATOM 653 C C . LEU A 1 80 ? -12.711 14.93 3.027 1 63.56 80 LEU A C 1
ATOM 655 O O . LEU A 1 80 ? -12.602 15.812 3.877 1 63.56 80 LEU A O 1
ATOM 659 N N . ARG A 1 81 ? -13.805 14.508 2.457 1 65.94 81 ARG A N 1
ATOM 660 C CA . ARG A 1 81 ? -15.055 15.07 2.961 1 65.94 81 ARG A CA 1
ATOM 661 C C . ARG A 1 81 ? -15.219 14.789 4.453 1 65.94 81 ARG A C 1
ATOM 663 O O . ARG A 1 81 ? -15.648 15.664 5.207 1 65.94 81 ARG A O 1
ATOM 670 N N . LYS A 1 82 ? -14.797 13.602 4.777 1 61.56 82 LYS A N 1
ATOM 671 C CA . LYS A 1 82 ? -14.844 13.25 6.195 1 61.56 82 LYS A CA 1
ATOM 672 C C . LYS A 1 82 ? -13.891 14.125 7.008 1 61.56 82 LYS A C 1
ATOM 674 O O . LYS A 1 82 ? -14.234 14.562 8.109 1 61.56 82 LYS A O 1
ATOM 679 N N . TYR A 1 83 ? -12.82 14.383 6.449 1 58.91 83 TYR A N 1
ATOM 680 C CA . TYR A 1 83 ? -11.812 15.211 7.109 1 58.91 83 TYR A CA 1
ATOM 681 C C . TYR A 1 83 ? -12.32 16.641 7.297 1 58.91 83 TYR A C 1
ATOM 683 O O . TYR A 1 83 ? -12.141 17.234 8.359 1 58.91 83 TYR A O 1
ATOM 691 N N . GLN A 1 84 ? -12.867 17.219 6.223 1 63.91 84 GLN A N 1
ATOM 692 C CA . GLN A 1 84 ? -13.398 18.578 6.289 1 63.91 84 GLN A CA 1
ATOM 693 C C . GLN A 1 84 ? -14.492 18.688 7.348 1 63.91 84 GLN A C 1
ATOM 695 O O . GLN A 1 84 ? -14.594 19.703 8.039 1 63.91 84 GLN A O 1
ATOM 700 N N . GLU A 1 85 ? -15.281 17.641 7.441 1 62.06 85 GLU A N 1
ATOM 701 C CA . GLU A 1 85 ? -16.344 17.609 8.453 1 62.06 85 GLU A CA 1
ATOM 702 C C . GLU A 1 85 ? -15.75 17.625 9.859 1 62.06 85 GLU A C 1
ATOM 704 O O . GLU A 1 85 ? -16.281 18.297 10.75 1 62.06 85 GLU A O 1
ATOM 709 N N . ILE A 1 86 ? -14.688 17 10.008 1 57.31 86 ILE A N 1
ATOM 710 C CA . ILE A 1 86 ? -14.039 16.922 11.312 1 57.31 86 ILE A CA 1
ATOM 711 C C . ILE A 1 86 ? -13.383 18.266 11.641 1 57.31 86 ILE A C 1
ATOM 713 O O . ILE A 1 86 ? -13.484 18.75 12.773 1 57.31 86 ILE A O 1
ATOM 717 N N . LYS A 1 87 ? -12.719 18.891 10.656 1 59.38 87 LYS A N 1
ATOM 718 C CA . LYS A 1 87 ? -12.078 20.188 10.828 1 59.38 87 LYS A CA 1
ATOM 719 C C . LYS A 1 87 ? -13.094 21.25 11.211 1 59.38 87 LYS A C 1
ATOM 721 O O . LYS A 1 87 ? -12.812 22.125 12.031 1 59.38 87 LYS A O 1
ATOM 726 N N . LYS A 1 88 ? -14.227 21.172 10.578 1 64.12 88 LYS A N 1
ATOM 727 C CA . LYS A 1 88 ? -15.273 22.156 10.859 1 64.12 88 LYS A CA 1
ATOM 728 C C . LYS A 1 88 ? -15.859 21.953 12.258 1 64.12 88 LYS A C 1
ATOM 730 O O . LYS A 1 88 ? -16.359 22.891 12.867 1 64.12 88 LYS A O 1
ATOM 735 N N . ALA A 1 89 ? -15.812 20.766 12.758 1 58.22 89 ALA A N 1
ATOM 736 C CA . ALA A 1 89 ? -16.391 20.469 14.062 1 58.22 89 ALA A CA 1
ATOM 737 C C . ALA A 1 89 ? -15.461 20.891 15.195 1 58.22 89 ALA A C 1
ATOM 739 O O . ALA A 1 89 ? -15.883 21.016 16.344 1 58.22 89 ALA A O 1
ATOM 740 N N . ARG A 1 90 ? -14.281 21.078 14.805 1 51.69 90 ARG A N 1
ATOM 741 C CA . ARG A 1 90 ? -13.375 21.609 15.82 1 51.69 90 ARG A CA 1
ATOM 742 C C . ARG A 1 90 ? -13.461 23.125 15.898 1 51.69 90 ARG A C 1
ATOM 744 O O . ARG A 1 90 ? -13.766 23.797 14.898 1 51.69 90 ARG A O 1
ATOM 751 N N . SER B 1 1 ? -21.328 -9.367 11.086 1 27.44 1 SER B N 1
ATOM 752 C CA . SER B 1 1 ? -19.984 -9.953 11.047 1 27.44 1 SER B CA 1
ATOM 753 C C . SER B 1 1 ? -18.922 -8.883 10.914 1 27.44 1 SER B C 1
ATOM 755 O O . SER B 1 1 ? -18.891 -8.133 9.93 1 27.44 1 SER B O 1
ATOM 757 N N . GLY B 1 2 ? -18.453 -8.211 11.984 1 32.25 2 GLY B N 1
ATOM 758 C CA . GLY B 1 2 ? -17.75 -6.949 12.172 1 32.25 2 GLY B CA 1
ATOM 759 C C . GLY B 1 2 ? -16.406 -6.898 11.477 1 32.25 2 GLY B C 1
ATOM 760 O O . GLY B 1 2 ? -15.57 -7.781 11.672 1 32.25 2 GLY B O 1
ATOM 761 N N . ARG B 1 3 ? -16.406 -6.477 10.344 1 39.19 3 ARG B N 1
ATOM 762 C CA . ARG B 1 3 ? -15.156 -6.367 9.586 1 39.19 3 ARG B CA 1
ATOM 763 C C . ARG B 1 3 ? -14.008 -5.918 10.492 1 39.19 3 ARG B C 1
ATOM 765 O O . ARG B 1 3 ? -14.055 -4.828 11.062 1 39.19 3 ARG B O 1
ATOM 772 N N . LYS B 1 4 ? -13.477 -6.777 11.273 1 46.38 4 LYS B N 1
ATOM 773 C CA . LYS B 1 4 ? -12.344 -6.449 12.141 1 46.38 4 LYS B CA 1
ATOM 774 C C . LYS B 1 4 ? -11.32 -5.586 11.406 1 46.38 4 LYS B C 1
ATOM 776 O O . LYS B 1 4 ? -10.812 -5.973 10.352 1 46.38 4 LYS B O 1
ATOM 781 N N . LYS B 1 5 ? -11.578 -4.332 11.477 1 52.62 5 LYS B N 1
ATOM 782 C CA . LYS B 1 5 ? -10.742 -3.299 10.867 1 52.62 5 LYS B CA 1
ATOM 783 C C . LYS B 1 5 ? -9.266 -3.568 11.125 1 52.62 5 LYS B C 1
ATOM 785 O O . LYS B 1 5 ? -8.844 -3.711 12.281 1 52.62 5 LYS B O 1
ATOM 790 N N . THR B 1 6 ? -8.633 -4.488 10.32 1 55.22 6 THR B N 1
ATOM 791 C CA . THR B 1 6 ? -7.195 -4.684 10.461 1 55.22 6 THR B CA 1
ATOM 792 C C . THR B 1 6 ? -6.516 -3.391 10.898 1 55.22 6 THR B C 1
ATOM 794 O O . THR B 1 6 ? -6.75 -2.332 10.312 1 55.22 6 THR B O 1
ATOM 797 N N . GLU B 1 7 ? -6.051 -3.32 12.141 1 75.94 7 GLU B N 1
ATOM 798 C CA . GLU B 1 7 ? -5.379 -2.164 12.727 1 75.94 7 GLU B CA 1
ATOM 799 C C . GLU B 1 7 ? -4.059 -1.879 12.016 1 75.94 7 GLU B C 1
ATOM 801 O O . GLU B 1 7 ? -2.998 -2.326 12.461 1 75.94 7 GLU B O 1
ATOM 806 N N . LEU B 1 8 ? -4.074 -1.376 10.789 1 88.44 8 LEU B N 1
ATOM 807 C CA . LEU B 1 8 ? -2.912 -1.038 9.969 1 88.44 8 LEU B CA 1
ATOM 808 C C . LEU B 1 8 ? -2.33 0.309 10.391 1 88.44 8 LEU B C 1
ATOM 810 O O . LEU B 1 8 ? -1.154 0.585 10.141 1 88.44 8 LEU B O 1
ATOM 814 N N . ALA B 1 9 ? -3.074 1.009 11.188 1 91.38 9 ALA B N 1
ATOM 815 C CA . ALA B 1 9 ? -2.756 2.406 11.477 1 91.38 9 ALA B CA 1
ATOM 816 C C . ALA B 1 9 ? -1.415 2.527 12.195 1 91.38 9 ALA B C 1
ATOM 818 O O . ALA B 1 9 ? -0.57 3.34 11.812 1 91.38 9 ALA B O 1
ATOM 819 N N . PRO B 1 10 ? -1.169 1.63 13.188 1 92.5 10 PRO B N 1
ATOM 820 C CA . PRO B 1 10 ? 0.117 1.76 13.875 1 92.5 10 PRO B CA 1
ATOM 821 C C . PRO B 1 10 ? 1.308 1.48 12.961 1 92.5 10 PRO B C 1
ATOM 823 O O . PRO B 1 10 ? 2.348 2.131 13.078 1 92.5 10 PRO B O 1
ATOM 826 N N . HIS B 1 11 ? 1.135 0.563 12.109 1 92.44 11 HIS B N 1
ATOM 827 C CA . HIS B 1 11 ? 2.203 0.198 11.188 1 92.44 11 HIS B CA 1
ATOM 828 C C . HIS B 1 11 ? 2.393 1.264 10.109 1 92.44 11 HIS B C 1
ATOM 830 O O . HIS B 1 11 ? 3.521 1.562 9.719 1 92.44 11 HIS B O 1
ATOM 836 N N . ILE B 1 12 ? 1.314 1.865 9.75 1 94.56 12 ILE B N 1
ATOM 837 C CA . ILE B 1 12 ? 1.355 2.93 8.75 1 94.56 12 ILE B CA 1
ATOM 838 C C . ILE B 1 12 ? 2.039 4.16 9.336 1 94.56 12 ILE B C 1
ATOM 840 O O . ILE B 1 12 ? 2.893 4.773 8.688 1 94.56 12 ILE B O 1
ATOM 844 N N . ARG B 1 13 ? 1.708 4.457 10.562 1 95.12 13 ARG B N 1
ATOM 845 C CA . ARG B 1 13 ? 2.34 5.578 11.25 1 95.12 13 ARG B CA 1
ATOM 846 C C . ARG B 1 13 ? 3.854 5.402 11.312 1 95.12 13 ARG B C 1
ATOM 848 O O . ARG B 1 13 ? 4.605 6.34 11.039 1 95.12 13 ARG B O 1
ATOM 855 N N . GLN B 1 14 ? 4.234 4.207 11.711 1 94.88 14 GLN B N 1
ATOM 856 C CA . GLN B 1 14 ? 5.656 3.908 11.812 1 94.88 14 GLN B CA 1
ATOM 857 C C . GLN B 1 14 ? 6.348 4.027 10.461 1 94.88 14 GLN B C 1
ATOM 859 O O . GLN B 1 14 ? 7.457 4.559 10.367 1 94.88 14 GLN B O 1
ATOM 864 N N . MET B 1 15 ? 5.73 3.566 9.508 1 94.44 15 MET B N 1
ATOM 865 C CA . MET B 1 15 ? 6.289 3.625 8.156 1 94.44 15 MET B CA 1
ATOM 866 C C . MET B 1 15 ? 6.422 5.07 7.688 1 94.44 15 MET B C 1
ATOM 868 O O . MET B 1 15 ? 7.457 5.461 7.145 1 94.44 15 MET B O 1
ATOM 872 N N . MET B 1 16 ? 5.395 5.84 7.895 1 96.44 16 MET B N 1
ATOM 873 C CA . MET B 1 16 ? 5.43 7.25 7.512 1 96.44 16 MET B CA 1
ATOM 874 C C . MET B 1 16 ? 6.598 7.965 8.188 1 96.44 16 MET B C 1
ATOM 876 O O . MET B 1 16 ? 7.344 8.695 7.539 1 96.44 16 MET B O 1
ATOM 880 N N . TYR B 1 17 ? 6.742 7.684 9.453 1 97 17 TYR B N 1
ATOM 881 C CA . TYR B 1 17 ? 7.848 8.273 10.195 1 97 17 TYR B CA 1
ATOM 882 C C . TYR B 1 17 ? 9.188 7.852 9.602 1 97 17 TYR B C 1
ATOM 884 O O . TYR B 1 17 ? 10.086 8.68 9.43 1 97 17 TYR B O 1
ATOM 892 N N . GLY B 1 18 ? 9.312 6.648 9.344 1 95.81 18 GLY B N 1
ATOM 893 C CA . GLY B 1 18 ? 10.531 6.117 8.758 1 95.81 18 GLY B CA 1
ATOM 894 C C . GLY B 1 18 ? 10.867 6.75 7.418 1 95.81 18 GLY B C 1
ATOM 895 O O . GLY B 1 18 ? 12.039 6.82 7.043 1 95.81 18 GLY B O 1
ATOM 896 N N . PHE B 1 19 ? 9.875 7.246 6.785 1 95.56 19 PHE B N 1
ATOM 897 C CA . PHE B 1 19 ? 10.086 7.797 5.453 1 95.56 19 PHE B CA 1
ATOM 898 C C . PHE B 1 19 ? 10.156 9.32 5.5 1 95.56 19 PHE B C 1
ATOM 900 O O . PHE B 1 19 ? 10.234 9.977 4.461 1 95.56 19 PHE B O 1
ATOM 907 N N . GLY B 1 20 ? 10.07 9.852 6.711 1 96.44 20 GLY B N 1
ATOM 908 C CA . GLY B 1 20 ? 10.414 11.258 6.828 1 96.44 20 GLY B CA 1
ATOM 909 C C . GLY B 1 20 ? 9.32 12.094 7.457 1 96.44 20 GLY B C 1
ATOM 910 O O . GLY B 1 20 ? 9.492 13.297 7.684 1 96.44 20 GLY B O 1
ATOM 911 N N . ASP B 1 21 ? 8.117 11.49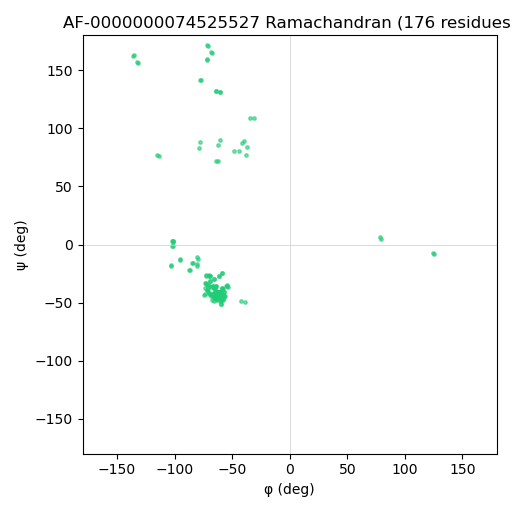2 7.68 1 96.62 21 ASP B N 1
ATOM 912 C CA . ASP B 1 21 ? 7.066 12.234 8.375 1 96.62 21 ASP B CA 1
ATOM 913 C C . ASP B 1 21 ? 7.402 12.414 9.852 1 96.62 21 ASP B C 1
ATOM 915 O O . ASP B 1 21 ? 8.398 11.867 10.336 1 96.62 21 ASP B O 1
ATOM 919 N N . VAL B 1 22 ? 6.57 13.242 10.484 1 96.81 22 VAL B N 1
ATOM 920 C CA . VAL B 1 22 ? 6.773 13.477 11.914 1 96.81 22 VAL B CA 1
ATOM 921 C C . VAL B 1 22 ? 6.379 12.234 12.703 1 96.81 22 VAL B C 1
ATOM 923 O O . VAL B 1 22 ? 5.629 11.383 12.203 1 96.81 22 VAL B O 1
ATOM 926 N N . ARG B 1 23 ? 6.852 12.141 13.828 1 95.06 23 ARG B N 1
ATOM 927 C CA . ARG B 1 23 ? 6.621 10.984 14.695 1 95.06 23 ARG B CA 1
ATOM 928 C C . ARG B 1 23 ? 5.137 10.836 15.023 1 95.06 23 ARG B C 1
ATOM 930 O O . ARG B 1 23 ? 4.625 9.719 15.102 1 95.06 23 ARG B O 1
ATOM 937 N N . ASN B 1 24 ? 4.48 11.977 15.289 1 94.62 24 ASN B N 1
ATOM 938 C CA . ASN B 1 24 ? 3.062 11.977 15.625 1 94.62 24 ASN B CA 1
ATOM 939 C C . ASN B 1 24 ? 2.236 12.703 14.562 1 94.62 24 ASN B C 1
ATOM 941 O O . ASN B 1 24 ? 1.769 13.82 14.789 1 94.62 24 ASN B O 1
ATOM 945 N N . PRO B 1 25 ? 2.031 11.984 13.469 1 95.62 25 PRO B N 1
ATOM 946 C CA . PRO B 1 25 ? 1.274 12.609 12.383 1 95.62 25 PRO B CA 1
ATOM 947 C C . PRO B 1 25 ? -0.191 12.844 12.742 1 95.62 25 PRO B C 1
ATOM 949 O O . PRO B 1 25 ? -0.684 12.297 13.727 1 95.62 25 PRO B O 1
ATOM 952 N N . LEU B 1 26 ? -0.857 13.656 11.961 1 91.88 26 LEU B N 1
ATOM 953 C CA . LEU B 1 26 ? -2.293 13.859 12.125 1 91.88 26 LEU B CA 1
ATOM 954 C C . LEU B 1 26 ? -3.049 12.547 11.945 1 91.88 26 LEU B C 1
ATOM 956 O O . LEU B 1 26 ? -2.791 11.797 11.008 1 91.88 26 LEU B O 1
ATOM 960 N N . PRO B 1 27 ? -3.947 12.289 12.93 1 91.25 27 PRO B N 1
ATOM 961 C CA . PRO B 1 27 ? -4.727 11.055 12.805 1 91.25 27 PRO B CA 1
ATOM 962 C C . PRO B 1 27 ? -5.469 10.953 11.477 1 91.25 27 PRO B C 1
ATOM 964 O O . PRO B 1 27 ? -5.578 9.867 10.906 1 91.25 27 PRO B O 1
ATOM 967 N N . GLU B 1 28 ? -5.895 12.039 11.023 1 88.69 28 GLU B N 1
ATOM 968 C CA . GLU B 1 28 ? -6.625 12.062 9.758 1 88.69 28 GLU B CA 1
ATOM 969 C C . GLU B 1 28 ? -5.719 11.688 8.586 1 88.69 28 GLU B C 1
ATOM 971 O O . GLU B 1 28 ? -6.156 11.023 7.645 1 88.69 28 GLU B O 1
ATOM 976 N N . THR B 1 29 ? -4.449 12.094 8.633 1 91.69 29 THR B N 1
ATOM 977 C CA . THR B 1 29 ? -3.486 11.773 7.582 1 91.69 29 THR B CA 1
ATOM 978 C C . THR B 1 29 ? -3.158 10.289 7.582 1 91.69 29 THR B C 1
ATOM 980 O O . THR B 1 29 ? -3.064 9.664 6.523 1 91.69 29 THR B O 1
ATOM 983 N N . VAL B 1 30 ? -3.111 9.711 8.773 1 93.56 30 VAL B N 1
ATOM 984 C CA . VAL B 1 30 ? -2.826 8.289 8.914 1 93.56 30 VAL B CA 1
ATOM 985 C C . VAL B 1 30 ? -3.994 7.473 8.359 1 93.56 30 VAL B C 1
ATOM 987 O O . VAL B 1 30 ? -3.791 6.492 7.645 1 93.56 30 VAL B O 1
ATOM 990 N N . THR B 1 31 ? -5.18 7.914 8.711 1 90.12 31 THR B N 1
ATOM 991 C CA . THR B 1 31 ? -6.387 7.242 8.242 1 90.12 31 THR B CA 1
ATOM 992 C C . THR B 1 31 ? -6.461 7.285 6.715 1 90.12 31 THR B C 1
ATOM 994 O O . THR B 1 31 ? -6.773 6.277 6.078 1 90.12 31 THR B O 1
ATOM 997 N N . LEU B 1 32 ? -6.141 8.391 6.152 1 89.75 32 LEU B N 1
ATOM 998 C CA . LEU B 1 32 ? -6.152 8.523 4.699 1 89.75 32 LEU B CA 1
ATOM 999 C C . LEU B 1 32 ? -5.094 7.637 4.059 1 89.75 32 LEU B C 1
ATOM 1001 O O . LEU B 1 32 ? -5.355 6.98 3.051 1 89.75 32 LEU B O 1
ATOM 1005 N N . MET B 1 33 ? -3.955 7.633 4.656 1 92.06 33 MET B N 1
ATOM 1006 C CA . MET B 1 33 ? -2.883 6.785 4.148 1 92.06 33 MET B CA 1
ATOM 1007 C C . MET B 1 33 ? -3.283 5.312 4.195 1 92.06 33 MET B C 1
ATOM 1009 O O . MET B 1 33 ? -3.004 4.559 3.26 1 92.06 33 MET B O 1
ATOM 1013 N N . GLU B 1 34 ? -3.906 4.926 5.281 1 91 34 GLU B N 1
ATOM 1014 C CA . GLU B 1 34 ? -4.387 3.553 5.395 1 91 34 GLU B CA 1
ATOM 1015 C C . GLU B 1 34 ? -5.359 3.215 4.27 1 91 34 GLU B C 1
ATOM 1017 O O . GLU B 1 34 ? -5.297 2.127 3.693 1 91 34 GLU B O 1
ATOM 1022 N N . GLU B 1 35 ? -6.25 4.078 3.967 1 88.94 35 GLU B N 1
ATOM 1023 C CA . GLU B 1 35 ? -7.219 3.877 2.895 1 88.94 35 GLU B CA 1
ATOM 1024 C C . GLU B 1 35 ? -6.527 3.775 1.538 1 88.94 35 GLU B C 1
ATOM 1026 O O . GLU B 1 35 ? -6.91 2.959 0.698 1 88.94 35 GLU B O 1
ATOM 1031 N N . LEU B 1 36 ? -5.566 4.602 1.329 1 89.81 36 LEU B N 1
ATOM 1032 C CA . LEU B 1 36 ? -4.801 4.566 0.086 1 89.81 36 LEU B CA 1
ATOM 1033 C C . LEU B 1 36 ? -4.09 3.227 -0.073 1 89.81 36 LEU B C 1
ATOM 1035 O O . LEU B 1 36 ? -4.09 2.643 -1.159 1 89.81 36 LEU B O 1
ATOM 1039 N N . VAL B 1 37 ? -3.541 2.736 1.022 1 92.12 37 VAL B N 1
ATOM 1040 C CA . VAL B 1 37 ? -2.85 1.451 1.006 1 92.12 37 VAL B CA 1
ATOM 1041 C C . VAL B 1 37 ? -3.84 0.335 0.684 1 92.12 37 VAL B C 1
ATOM 1043 O O . VAL B 1 37 ? -3.553 -0.542 -0.134 1 92.12 37 VAL B O 1
ATOM 1046 N N . ARG B 1 38 ? -4.953 0.38 1.301 1 91.38 38 ARG B N 1
ATOM 1047 C CA . ARG B 1 38 ? -5.984 -0.624 1.059 1 91.38 38 ARG B CA 1
ATOM 1048 C C . ARG B 1 38 ? -6.414 -0.626 -0.405 1 91.38 38 ARG B C 1
ATOM 1050 O O . ARG B 1 38 ? -6.539 -1.688 -1.02 1 91.38 38 ARG B O 1
ATOM 1057 N N . GLU B 1 39 ? -6.684 0.488 -0.921 1 88.62 39 GLU B N 1
ATOM 1058 C CA . GLU B 1 39 ? -7.086 0.607 -2.32 1 88.62 39 GLU B CA 1
ATOM 1059 C C . GLU B 1 39 ? -5.992 0.101 -3.254 1 88.62 39 GLU B C 1
ATOM 1061 O O . GLU B 1 39 ? -6.277 -0.565 -4.25 1 88.62 39 GLU B O 1
ATOM 1066 N N . TYR B 1 40 ? -4.855 0.452 -2.912 1 88.12 40 TYR B N 1
ATOM 1067 C CA . TYR B 1 40 ? -3.711 0.007 -3.703 1 88.12 40 TYR B CA 1
ATOM 1068 C C . TYR B 1 40 ? -3.627 -1.514 -3.732 1 88.12 40 TYR B C 1
ATOM 1070 O O . TYR B 1 40 ? -3.498 -2.115 -4.801 1 88.12 40 TYR B O 1
ATOM 1078 N N . VAL B 1 41 ? -3.668 -2.146 -2.557 1 92.94 41 VAL B N 1
ATOM 1079 C CA . VAL B 1 41 ? -3.605 -3.602 -2.473 1 92.94 41 VAL B CA 1
ATOM 1080 C C . VAL B 1 41 ? -4.781 -4.215 -3.23 1 92.94 41 VAL B C 1
ATOM 1082 O O . VAL B 1 41 ? -4.613 -5.199 -3.953 1 92.94 41 VAL B O 1
ATOM 1085 N N . HIS B 1 42 ? -5.895 -3.627 -3.072 1 92.56 42 HIS B N 1
ATOM 1086 C CA . HIS B 1 42 ? -7.074 -4.117 -3.775 1 92.56 42 HIS B CA 1
ATOM 1087 C C . HIS B 1 42 ? -6.867 -4.086 -5.285 1 92.56 42 HIS B C 1
ATOM 1089 O O . HIS B 1 42 ? -7.168 -5.062 -5.977 1 92.56 42 HIS B O 1
ATOM 1095 N N . GLU B 1 43 ? -6.391 -3.029 -5.727 1 89.62 43 GLU B N 1
ATOM 1096 C CA . GLU B 1 43 ? -6.172 -2.881 -7.16 1 89.62 43 GLU B CA 1
ATOM 1097 C C . GLU B 1 43 ? -5.195 -3.934 -7.68 1 89.62 43 GLU B C 1
ATOM 1099 O O . GLU B 1 43 ? -5.449 -4.566 -8.711 1 89.62 43 GLU B O 1
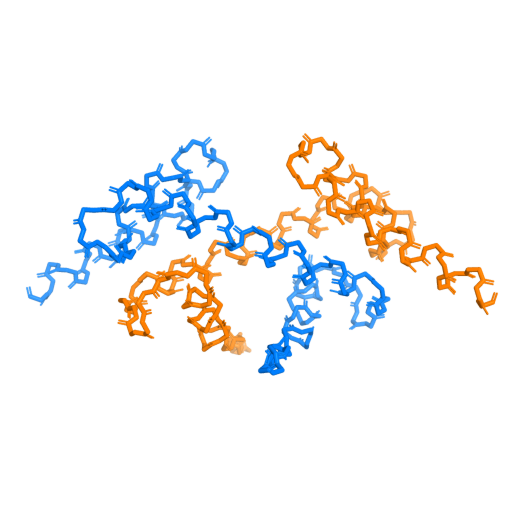ATOM 1104 N N . ILE B 1 44 ? -4.094 -4.125 -6.973 1 91.12 44 ILE B N 1
ATOM 1105 C CA . ILE B 1 44 ? -3.08 -5.082 -7.398 1 91.12 44 ILE B CA 1
ATOM 1106 C C . ILE B 1 44 ? -3.66 -6.492 -7.375 1 91.12 44 ILE B C 1
ATOM 1108 O O . ILE B 1 44 ? -3.52 -7.242 -8.344 1 91.12 44 ILE B O 1
ATOM 1112 N N . VAL B 1 45 ? -4.359 -6.859 -6.285 1 94.25 45 VAL B N 1
ATOM 1113 C CA . VAL B 1 45 ? -4.91 -8.203 -6.129 1 94.25 45 VAL B CA 1
ATOM 1114 C C . VAL B 1 45 ? -5.949 -8.461 -7.215 1 94.25 45 VAL B C 1
ATOM 1116 O O . VAL B 1 45 ? -5.918 -9.508 -7.871 1 94.25 45 VAL B O 1
ATOM 1119 N N . SER B 1 46 ? -6.848 -7.52 -7.414 1 93.12 46 SER B N 1
ATOM 1120 C CA . SER B 1 46 ? -7.91 -7.668 -8.398 1 93.12 46 SER B CA 1
ATOM 1121 C C . SER B 1 46 ? -7.344 -7.852 -9.805 1 93.12 46 SER B C 1
ATOM 1123 O O . SER B 1 46 ? -7.762 -8.75 -10.539 1 93.12 46 SER B O 1
ATOM 1125 N N . GLU B 1 47 ? -6.332 -7.098 -10.156 1 91.44 47 GLU B N 1
ATOM 1126 C CA . GLU B 1 47 ? -5.727 -7.184 -11.484 1 91.44 47 GLU B CA 1
ATOM 1127 C C . GLU B 1 47 ? -4.934 -8.477 -11.648 1 91.44 47 GLU B C 1
ATOM 1129 O O . GLU B 1 47 ? -4.945 -9.086 -12.719 1 91.44 47 GLU B O 1
ATOM 1134 N N . ALA B 1 48 ? -4.246 -8.852 -10.586 1 93 48 ALA B N 1
ATOM 1135 C CA . ALA B 1 48 ? -3.451 -10.07 -10.641 1 93 48 ALA B CA 1
ATOM 1136 C C . ALA B 1 48 ? -4.344 -11.297 -10.789 1 93 48 ALA B C 1
ATOM 1138 O O . ALA B 1 48 ? -4.004 -12.242 -11.508 1 93 48 ALA B O 1
ATOM 1139 N N . LEU B 1 49 ? -5.492 -11.305 -10.141 1 94.5 49 LEU B N 1
ATOM 1140 C CA . LEU B 1 49 ? -6.406 -12.438 -10.18 1 94.5 49 LEU B CA 1
ATOM 1141 C C . LEU B 1 49 ? -7.035 -12.578 -11.562 1 94.5 49 LEU B C 1
ATOM 1143 O O . LEU B 1 49 ? -7.383 -13.688 -11.984 1 94.5 49 LEU B O 1
ATOM 1147 N N . LYS B 1 50 ? -7.152 -11.492 -12.273 1 93.75 50 LYS B N 1
ATOM 1148 C CA . LYS B 1 50 ? -7.691 -11.523 -13.633 1 93.75 50 LYS B CA 1
ATOM 1149 C C . LYS B 1 50 ? -6.762 -12.289 -14.57 1 93.75 50 LYS B C 1
ATOM 1151 O O . LYS B 1 50 ? -7.215 -12.906 -15.531 1 93.75 50 LYS B O 1
ATOM 1156 N N . ILE B 1 51 ? -5.512 -12.258 -14.281 1 89.25 51 ILE B N 1
ATOM 1157 C CA . ILE B 1 51 ? -4.543 -12.828 -15.211 1 89.25 51 ILE B CA 1
ATOM 1158 C C . ILE B 1 51 ? -4.078 -14.188 -14.695 1 89.25 51 ILE B C 1
ATOM 1160 O O . ILE B 1 51 ? -3.471 -14.969 -15.438 1 89.25 51 ILE B O 1
ATOM 1164 N N . SER B 1 52 ? -4.305 -14.414 -13.391 1 90.56 52 SER B N 1
ATOM 1165 C CA . SER B 1 52 ? -3.83 -15.656 -12.781 1 90.56 52 SER B CA 1
ATOM 1166 C C . SER B 1 52 ? -4.523 -16.875 -13.391 1 90.56 52 SER B C 1
ATOM 1168 O O . SER B 1 52 ? -5.75 -16.906 -13.5 1 90.56 52 SER B O 1
ATOM 1170 N N . LYS B 1 53 ? -3.777 -17.891 -13.766 1 87.31 53 LYS B N 1
ATOM 1171 C CA . LYS B 1 53 ? -4.305 -19.125 -14.344 1 87.31 53 LYS B CA 1
ATOM 1172 C C . LYS B 1 53 ? -4.68 -20.125 -13.266 1 87.31 53 LYS B C 1
ATOM 1174 O O . LYS B 1 53 ? -5.543 -20.984 -13.469 1 87.31 53 LYS B O 1
ATOM 1179 N N . LYS B 1 54 ? -4.172 -20.047 -12.102 1 88.38 54 LYS B N 1
ATOM 1180 C CA . LYS B 1 54 ? -4.324 -21.031 -11.039 1 88.38 54 LYS B CA 1
ATOM 1181 C C . LYS B 1 54 ? -5.367 -20.578 -10.016 1 88.38 54 LYS B C 1
ATOM 1183 O O . LYS B 1 54 ? -5.621 -21.281 -9.031 1 88.38 54 LYS B O 1
ATOM 1188 N N . GLY B 1 55 ? -5.945 -19.422 -10.18 1 89.06 55 GLY B N 1
ATOM 1189 C CA . GLY B 1 55 ? -6.949 -18.906 -9.258 1 89.06 55 GLY B CA 1
ATOM 1190 C C . GLY B 1 55 ? -6.355 -18.328 -7.992 1 89.06 55 GLY B C 1
ATOM 1191 O O . GLY B 1 55 ? -7.059 -18.141 -6.996 1 89.06 55 GLY B O 1
ATOM 1192 N N . ARG B 1 56 ? -5.004 -18.266 -8 1 93.62 56 ARG B N 1
ATOM 1193 C CA . ARG B 1 56 ? -4.305 -17.5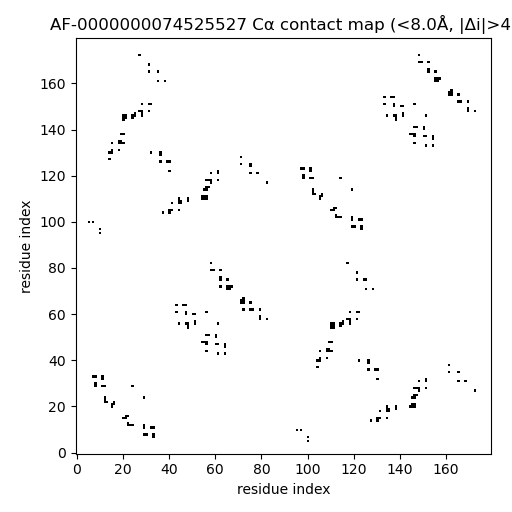94 -6.914 1 93.62 56 ARG B CA 1
ATOM 1194 C C . ARG B 1 56 ? -3.184 -16.703 -7.449 1 93.62 56 ARG B C 1
ATOM 1196 O O . ARG B 1 56 ? -2.703 -16.922 -8.562 1 93.62 56 ARG B O 1
ATOM 1203 N N . LEU B 1 57 ? -2.793 -15.828 -6.555 1 93.44 57 LEU B N 1
ATOM 1204 C CA . LEU B 1 57 ? -1.728 -14.922 -6.973 1 93.44 57 LEU B CA 1
ATOM 1205 C C . LEU B 1 57 ? -0.375 -15.625 -6.949 1 93.44 57 LEU B C 1
ATOM 1207 O O . LEU B 1 57 ? -0.133 -16.484 -6.102 1 93.44 57 LEU B O 1
ATOM 1211 N N . ASN B 1 58 ? 0.356 -15.281 -7.906 1 89.5 58 ASN B N 1
ATOM 1212 C CA . ASN B 1 58 ? 1.746 -15.727 -7.906 1 89.5 58 ASN B CA 1
ATOM 1213 C C . ASN B 1 58 ? 2.703 -14.578 -8.211 1 89.5 58 ASN B C 1
ATOM 1215 O O . ASN B 1 58 ? 2.287 -13.539 -8.727 1 89.5 58 ASN B O 1
ATOM 1219 N N . PRO B 1 59 ? 3.93 -14.727 -7.785 1 87.56 59 PRO B N 1
ATOM 1220 C CA . PRO B 1 59 ? 4.906 -13.641 -7.949 1 87.56 59 PRO B CA 1
ATOM 1221 C C . PRO B 1 59 ? 5.023 -13.172 -9.398 1 87.56 59 PRO B C 1
ATOM 1223 O O . PRO B 1 59 ? 5.184 -11.977 -9.648 1 87.56 59 PRO B O 1
ATOM 1226 N N . GLU B 1 60 ? 4.898 -14.109 -10.297 1 84.12 60 GLU B N 1
ATOM 1227 C CA . GLU B 1 60 ? 5.031 -13.75 -11.703 1 84.12 60 GLU B CA 1
ATOM 1228 C C . GLU B 1 60 ? 3.914 -12.805 -12.141 1 84.12 60 GLU B C 1
ATOM 1230 O O . GLU B 1 60 ? 4.141 -11.883 -12.922 1 84.12 60 GLU B O 1
ATOM 1235 N N . ASP B 1 61 ? 2.688 -13.078 -11.688 1 87.5 61 ASP B N 1
ATOM 1236 C CA . ASP B 1 61 ? 1.554 -12.211 -11.992 1 87.5 61 ASP B CA 1
ATOM 1237 C C . ASP B 1 61 ? 1.794 -10.797 -11.477 1 87.5 61 ASP B C 1
ATOM 1239 O O . ASP B 1 61 ? 1.501 -9.82 -12.172 1 87.5 61 ASP B O 1
ATOM 1243 N N . LEU B 1 62 ? 2.336 -10.695 -10.25 1 88.06 62 LEU B N 1
ATOM 1244 C CA . LEU B 1 62 ? 2.598 -9.406 -9.633 1 88.06 62 LEU B CA 1
ATOM 1245 C C . LEU B 1 62 ? 3.654 -8.633 -10.414 1 88.06 62 LEU B C 1
ATOM 1247 O O . LEU B 1 62 ? 3.502 -7.43 -10.648 1 88.06 62 LEU B O 1
ATOM 1251 N N . VAL B 1 63 ? 4.578 -9.305 -10.836 1 83.31 63 VAL B N 1
ATOM 1252 C CA . VAL B 1 63 ? 5.66 -8.688 -11.594 1 83.31 63 VAL B CA 1
ATOM 1253 C C . VAL B 1 63 ? 5.125 -8.148 -12.914 1 83.31 63 VAL B C 1
ATOM 1255 O O . VAL B 1 63 ? 5.469 -7.039 -13.32 1 83.31 63 VAL B O 1
ATOM 1258 N N . PHE B 1 64 ? 4.363 -8.953 -13.516 1 83.44 64 PHE B N 1
ATOM 1259 C CA . PHE B 1 64 ? 3.758 -8.547 -14.781 1 83.44 64 PHE B CA 1
ATOM 1260 C C . PHE B 1 64 ? 2.961 -7.262 -14.609 1 83.44 64 PHE B C 1
ATOM 1262 O O . PHE B 1 64 ? 3.033 -6.363 -15.453 1 83.44 64 PHE B O 1
ATOM 1269 N N . LEU B 1 65 ? 2.252 -7.117 -13.57 1 83.5 65 LEU B N 1
ATOM 1270 C CA . LEU B 1 65 ? 1.363 -5.984 -13.336 1 83.5 65 LEU B CA 1
ATOM 1271 C C . LEU B 1 65 ? 2.16 -4.703 -13.102 1 83.5 65 LEU B C 1
ATOM 1273 O O . LEU B 1 65 ? 1.699 -3.611 -13.438 1 83.5 65 LEU B O 1
ATOM 1277 N N . ILE B 1 66 ? 3.314 -4.797 -12.539 1 81.31 66 ILE B N 1
ATOM 1278 C CA . ILE B 1 66 ? 4.023 -3.59 -12.133 1 81.31 66 ILE B CA 1
ATOM 1279 C C . ILE B 1 66 ? 5.113 -3.26 -13.148 1 81.31 66 ILE B C 1
ATOM 1281 O O . ILE B 1 66 ? 5.879 -2.311 -12.961 1 81.31 66 ILE B O 1
ATOM 1285 N N . ARG B 1 67 ? 5.176 -4.027 -14.172 1 72.62 67 ARG B N 1
ATOM 1286 C CA . ARG B 1 67 ? 6.215 -3.906 -15.195 1 72.62 67 ARG B CA 1
ATOM 1287 C C . ARG B 1 67 ? 6.152 -2.543 -15.875 1 72.62 67 ARG B C 1
ATOM 1289 O O . ARG B 1 67 ? 7.164 -2.053 -16.391 1 72.62 67 ARG B O 1
ATOM 1296 N N . HIS B 1 68 ? 4.969 -2.09 -15.828 1 64.88 68 HIS B N 1
ATOM 1297 C CA . HIS B 1 68 ? 4.844 -0.824 -16.547 1 64.88 68 HIS B CA 1
ATOM 1298 C C . HIS B 1 68 ? 4.977 0.361 -15.586 1 64.88 68 HIS B C 1
ATOM 1300 O O . HIS B 1 68 ? 5.012 1.514 -16.031 1 64.88 68 HIS B O 1
ATOM 1306 N N . ASP B 1 69 ? 4.898 0.006 -14.359 1 61.19 69 ASP B N 1
ATOM 1307 C CA . ASP B 1 69 ? 5.23 1.082 -13.43 1 61.19 69 ASP B CA 1
ATOM 1308 C C . ASP B 1 69 ? 6.742 1.275 -13.336 1 61.19 69 ASP B C 1
ATOM 1310 O O . ASP B 1 69 ? 7.434 0.473 -12.703 1 61.19 69 ASP B O 1
ATOM 1314 N N . SER B 1 70 ? 7.289 2.072 -14.18 1 54.81 70 SER B N 1
ATOM 1315 C CA . SER B 1 70 ? 8.719 2.285 -14.398 1 54.81 70 SER B CA 1
ATOM 1316 C C . SER B 1 70 ? 9.477 2.354 -13.078 1 54.81 70 SER B C 1
ATOM 1318 O O . SER B 1 70 ? 10.555 1.771 -12.945 1 54.81 70 SER B O 1
ATOM 1320 N N . LYS B 1 71 ? 9.039 3.113 -12.109 1 53.5 71 LYS B N 1
ATOM 1321 C CA . LYS B 1 71 ? 9.812 3.283 -10.883 1 53.5 71 LYS B CA 1
ATOM 1322 C C . LYS B 1 71 ? 9.766 2.025 -10.023 1 53.5 71 LYS B C 1
ATOM 1324 O O . LYS B 1 71 ? 10.758 1.667 -9.375 1 53.5 71 LYS B O 1
ATOM 1329 N N . LYS B 1 72 ? 8.781 1.325 -10.156 1 57.34 72 LYS B N 1
ATOM 1330 C CA . LYS B 1 72 ? 8.547 0.144 -9.328 1 57.34 72 LYS B CA 1
ATOM 1331 C C . LYS B 1 72 ? 9.273 -1.074 -9.898 1 57.34 72 LYS B C 1
ATOM 1333 O O . LYS B 1 72 ? 9.695 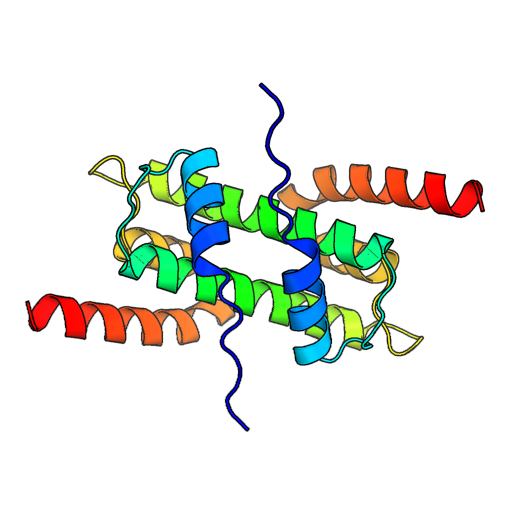-1.958 -9.156 1 57.34 72 LYS B O 1
ATOM 1338 N N . TYR B 1 73 ? 9.672 -0.952 -11.141 1 56.91 73 TYR B N 1
ATOM 1339 C CA . TYR B 1 73 ? 10.219 -2.109 -11.844 1 56.91 73 TYR B CA 1
ATOM 1340 C C . TYR B 1 73 ? 11.594 -2.482 -11.297 1 56.91 73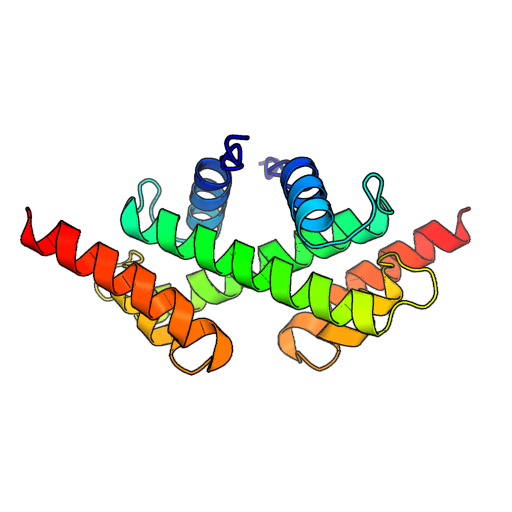 TYR B C 1
ATOM 1342 O O . TYR B 1 73 ? 11.906 -3.664 -11.141 1 56.91 73 TYR B O 1
ATOM 1350 N N . LEU B 1 74 ? 12.359 -1.486 -11.016 1 56.75 74 LEU B N 1
ATOM 1351 C CA . LEU B 1 74 ? 13.695 -1.858 -10.562 1 56.75 74 LEU B CA 1
ATOM 1352 C C . LEU B 1 74 ? 13.625 -2.664 -9.273 1 56.75 74 LEU B C 1
ATOM 1354 O O . LEU B 1 74 ? 14.344 -3.656 -9.117 1 56.75 74 LEU B O 1
ATOM 1358 N N . ARG B 1 75 ? 12.789 -2.287 -8.398 1 55.03 75 ARG B N 1
ATOM 1359 C CA . ARG B 1 75 ? 12.688 -2.963 -7.109 1 55.03 75 ARG B CA 1
ATOM 1360 C C . ARG B 1 75 ? 12.039 -4.336 -7.258 1 55.03 75 ARG B C 1
ATOM 1362 O O . ARG B 1 75 ? 12.461 -5.301 -6.617 1 55.03 75 ARG B O 1
ATOM 1369 N N . VAL B 1 76 ? 11.219 -4.426 -8.086 1 57.84 76 VAL B N 1
ATOM 1370 C CA . VAL B 1 76 ? 10.523 -5.688 -8.312 1 57.84 76 VAL B CA 1
ATOM 1371 C C . VAL B 1 76 ? 11.477 -6.699 -8.945 1 57.84 76 VAL B C 1
ATOM 1373 O O . VAL B 1 76 ? 11.453 -7.883 -8.602 1 57.84 76 VAL B O 1
ATOM 1376 N N . ASP B 1 77 ? 12.312 -6.141 -9.828 1 62 77 ASP B N 1
ATOM 1377 C CA . ASP B 1 77 ? 13.305 -7.023 -10.43 1 62 77 ASP B CA 1
ATOM 1378 C C . ASP B 1 77 ? 14.148 -7.711 -9.367 1 62 77 ASP B C 1
ATOM 1380 O O . ASP B 1 77 ? 14.414 -8.914 -9.453 1 62 77 ASP B O 1
ATOM 1384 N N . GLU B 1 78 ? 14.547 -6.926 -8.422 1 62.69 78 GLU B N 1
ATOM 1385 C CA . GLU B 1 78 ? 15.352 -7.48 -7.34 1 62.69 78 GLU B CA 1
ATOM 1386 C C . GLU B 1 78 ? 14.578 -8.555 -6.578 1 62.69 78 GLU B C 1
ATOM 1388 O O . GLU B 1 78 ? 15.141 -9.594 -6.227 1 62.69 78 GLU B O 1
ATOM 1393 N N . LEU B 1 79 ? 13.414 -8.305 -6.375 1 59.84 79 LEU B N 1
ATOM 1394 C CA . LEU B 1 79 ? 12.57 -9.242 -5.645 1 59.84 79 LEU B CA 1
ATOM 1395 C C . LEU B 1 79 ? 12.359 -10.523 -6.445 1 59.84 79 LEU B C 1
ATOM 1397 O O . LEU B 1 79 ? 12.383 -11.617 -5.891 1 59.84 79 LEU B O 1
ATOM 1401 N N . LEU B 1 80 ? 12.141 -10.305 -7.691 1 62.75 80 LEU B N 1
ATOM 1402 C CA . LEU B 1 80 ? 11.961 -11.445 -8.578 1 62.75 80 LEU B CA 1
ATOM 1403 C C . LEU B 1 80 ? 13.203 -12.336 -8.578 1 62.75 80 LEU B C 1
ATOM 1405 O O . LEU B 1 80 ? 13.094 -13.562 -8.602 1 62.75 80 LEU B O 1
ATOM 1409 N N . ARG B 1 81 ? 14.289 -11.602 -8.656 1 65.88 81 ARG B N 1
ATOM 1410 C CA . ARG B 1 81 ? 15.547 -12.352 -8.633 1 65.88 81 ARG B CA 1
ATOM 1411 C C . ARG B 1 81 ? 15.656 -13.195 -7.367 1 65.88 81 ARG B C 1
ATOM 1413 O O . ARG B 1 81 ? 16.094 -14.344 -7.418 1 65.88 81 ARG B O 1
ATOM 1420 N N . LYS B 1 82 ? 15.172 -12.57 -6.324 1 60.94 82 LYS B N 1
ATOM 1421 C CA . LYS B 1 82 ? 15.172 -13.312 -5.066 1 60.94 82 LYS B CA 1
ATOM 1422 C C . LYS B 1 82 ? 14.227 -14.508 -5.133 1 60.94 82 LYS B C 1
ATOM 1424 O O . LYS B 1 82 ? 14.555 -15.594 -4.637 1 60.94 82 LYS B O 1
ATOM 1429 N N . TYR B 1 83 ? 13.188 -14.328 -5.762 1 58.47 83 TYR B N 1
ATOM 1430 C CA . TYR B 1 83 ? 12.195 -15.383 -5.902 1 58.47 83 TYR B CA 1
ATOM 1431 C C . TYR B 1 83 ? 12.734 -16.531 -6.754 1 58.47 83 TYR B C 1
ATOM 1433 O O . TYR B 1 83 ? 12.555 -17.703 -6.414 1 58.47 83 TYR B O 1
ATOM 1441 N N . GLN B 1 84 ? 13.32 -16.172 -7.898 1 63.72 84 GLN B N 1
ATOM 1442 C CA . GLN B 1 84 ? 13.891 -17.188 -8.781 1 63.72 84 GLN B CA 1
ATOM 1443 C C . GLN B 1 84 ? 14.961 -18 -8.062 1 63.72 84 GL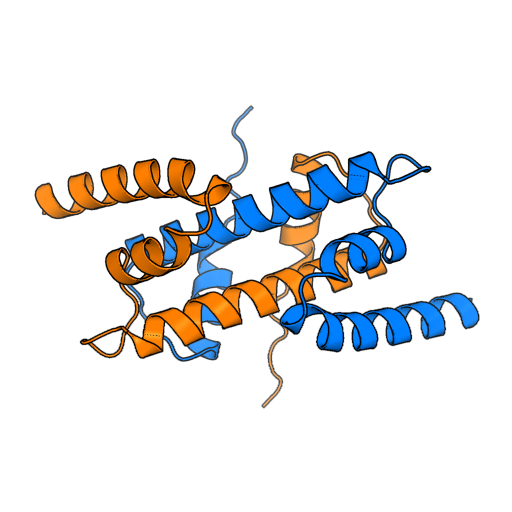N B C 1
ATOM 1445 O O . GLN B 1 84 ? 15.062 -19.219 -8.273 1 63.72 84 GLN B O 1
ATOM 1450 N N . GLU B 1 85 ? 15.703 -17.297 -7.234 1 62.09 85 GLU B N 1
ATOM 1451 C CA . GLU B 1 85 ? 16.719 -17.984 -6.445 1 62.09 85 GLU B CA 1
ATOM 1452 C C . GLU B 1 85 ? 16.109 -18.984 -5.48 1 62.09 85 GLU B C 1
ATOM 1454 O O . GLU B 1 85 ? 16.641 -20.078 -5.281 1 62.09 85 GLU B O 1
ATOM 1459 N N . ILE B 1 86 ? 15.016 -18.641 -4.992 1 56.59 86 ILE B N 1
ATOM 1460 C CA . ILE B 1 86 ? 14.328 -19.5 -4.035 1 56.59 86 ILE B CA 1
ATOM 1461 C C . ILE B 1 86 ? 13.711 -20.688 -4.762 1 56.59 86 ILE B C 1
ATOM 1463 O O . ILE B 1 86 ? 13.789 -21.828 -4.293 1 56.59 86 ILE B O 1
ATOM 1467 N N . LYS B 1 87 ? 13.094 -20.422 -5.914 1 58.88 87 LYS B N 1
ATOM 1468 C CA . LYS B 1 87 ? 12.492 -21.484 -6.73 1 58.88 87 LYS B CA 1
ATOM 1469 C C . LYS B 1 87 ? 13.539 -22.5 -7.164 1 58.88 87 LYS B C 1
ATOM 1471 O O . LYS B 1 87 ? 13.266 -23.703 -7.191 1 58.88 87 LYS B O 1
ATOM 1476 N N . LYS B 1 88 ? 14.672 -22.016 -7.52 1 63.97 88 LYS B N 1
ATOM 1477 C CA . LYS B 1 88 ? 15.742 -22.906 -7.961 1 63.97 88 LYS B CA 1
ATOM 1478 C C . LYS B 1 88 ? 16.281 -23.734 -6.801 1 63.97 88 LYS B C 1
ATOM 1480 O O . LYS B 1 88 ? 16.797 -24.828 -7.004 1 63.97 88 LYS B O 1
ATOM 1485 N N . ALA B 1 89 ? 16.188 -23.25 -5.641 1 58.59 89 ALA B N 1
ATOM 1486 C CA . ALA B 1 89 ? 16.734 -23.953 -4.484 1 58.59 89 ALA B CA 1
ATOM 1487 C C . ALA B 1 89 ? 15.781 -25.047 -4.02 1 58.59 89 ALA B C 1
ATOM 1489 O O . ALA B 1 89 ? 16.172 -25.938 -3.26 1 58.59 89 ALA B O 1
ATOM 1490 N N . ARG B 1 90 ? 14.609 -24.875 -4.473 1 51.62 90 ARG B N 1
ATOM 1491 C CA . ARG B 1 90 ? 13.688 -25.969 -4.168 1 51.62 90 ARG B CA 1
ATOM 1492 C C . ARG B 1 90 ? 13.828 -27.109 -5.176 1 51.62 90 ARG B C 1
ATOM 1494 O O . ARG B 1 90 ? 14.195 -26.875 -6.332 1 51.62 90 ARG B O 1
#